Protein AF-A0A7X6Q520-F1 (afdb_monomer_lite)

Foldseek 3Di:
DEEEDACQAPPDHCVVVVVVQVVCVVVVHDYYYDHHYPDHHSPPPVNVVVVVCCVVPVDPPDDDDDDPPPPDD

Sequence (73 aa):
LHLFHAAKDVEVDAKHSHIAQMAIENLEGDCTIDLVQGLVDSLDPALITQMRVRLETCIPLRILKEVQASSGQ

pLDDT: mean 86.64, std 13.6, range [40.72, 97.81]

Secondary structure (DSSP, 8-state):
-EEEEETT-SSS-THHHHHHHHHHHTTT---EEEEETT-S-TT-HHHHHHHHHHHHHTS--------------

Radius of gyration: 16.59 Å; chains: 1; bounding box: 39×31×41 Å

Structure (mmCIF, N/CA/C/O backbone):
data_AF-A0A7X6Q520-F1
#
_entry.id   AF-A0A7X6Q520-F1
#
loop_
_atom_site.group_PDB
_atom_site.id
_atom_site.type_symbol
_atom_site.label_atom_id
_atom_site.label_alt_id
_atom_site.label_comp_id
_atom_site.label_asym_id
_atom_site.label_entity_id
_atom_site.label_seq_id
_atom_site.pdbx_PDB_ins_code
_atom_site.Cartn_x
_atom_site.Cartn_y
_atom_site.Cartn_z
_atom_site.occupancy
_atom_site.B_iso_or_equiv
_atom_site.auth_seq_id
_atom_site.auth_comp_id
_atom_site.auth_asym_id
_atom_site.auth_atom_id
_atom_site.pdbx_PDB_model_num
ATOM 1 N N . LEU A 1 1 ? -5.434 3.040 7.236 1.00 88.69 1 LEU A N 1
ATOM 2 C CA . LEU A 1 1 ? -5.035 3.327 5.840 1.00 88.69 1 LEU A CA 1
ATOM 3 C C . LEU A 1 1 ? -4.390 2.071 5.266 1.00 88.69 1 LEU A C 1
ATOM 5 O O . LEU A 1 1 ? -3.754 1.343 6.017 1.00 88.69 1 LEU A O 1
ATOM 9 N N . HIS A 1 2 ? -4.549 1.794 3.975 1.00 90.50 2 HIS A N 1
ATOM 10 C CA . HIS A 1 2 ? -3.777 0.740 3.321 1.00 90.50 2 HIS A CA 1
ATOM 11 C C . HIS A 1 2 ? -3.133 1.298 2.052 1.00 90.50 2 HIS A C 1
ATOM 13 O O . HIS A 1 2 ? -3.828 1.899 1.235 1.00 90.50 2 HIS A O 1
ATOM 19 N N . LEU A 1 3 ? -1.814 1.153 1.935 1.00 93.12 3 LEU A N 1
ATOM 20 C CA . LEU A 1 3 ? -1.014 1.634 0.811 1.00 93.12 3 LEU A CA 1
ATOM 21 C C . LEU A 1 3 ? -0.673 0.469 -0.124 1.00 93.12 3 LEU A C 1
ATOM 23 O O . LEU A 1 3 ? -0.272 -0.595 0.342 1.00 93.12 3 LEU A O 1
ATOM 27 N N . PHE A 1 4 ? -0.771 0.696 -1.432 1.00 93.75 4 PHE A N 1
ATOM 28 C CA . PHE A 1 4 ? -0.275 -0.212 -2.468 1.00 93.75 4 PHE A CA 1
ATOM 29 C C . PHE A 1 4 ? 0.774 0.509 -3.296 1.00 93.75 4 PHE A C 1
ATOM 31 O O . PHE A 1 4 ? 0.549 1.650 -3.696 1.00 93.75 4 PHE A O 1
ATOM 38 N N . HIS A 1 5 ? 1.899 -0.151 -3.564 1.00 96.31 5 HIS A N 1
ATOM 39 C CA . HIS A 1 5 ? 2.953 0.422 -4.400 1.00 96.31 5 HIS A CA 1
ATOM 40 C C . HIS A 1 5 ? 3.712 -0.669 -5.155 1.00 96.31 5 HIS A C 1
ATOM 42 O O . HIS A 1 5 ? 4.023 -1.726 -4.596 1.00 96.31 5 HIS A O 1
ATOM 48 N N . ALA A 1 6 ? 4.057 -0.411 -6.413 1.00 96.31 6 ALA A N 1
ATOM 49 C CA . ALA A 1 6 ? 4.973 -1.257 -7.166 1.00 96.31 6 ALA A CA 1
ATOM 50 C C . ALA A 1 6 ? 6.405 -1.084 -6.631 1.00 96.31 6 ALA A C 1
ATOM 52 O O . ALA A 1 6 ? 6.946 0.015 -6.587 1.00 96.31 6 ALA A O 1
ATOM 53 N N . ALA A 1 7 ? 7.071 -2.168 -6.232 1.00 95.25 7 ALA A N 1
ATOM 54 C CA . ALA A 1 7 ? 8.371 -2.080 -5.557 1.00 95.25 7 ALA A CA 1
ATOM 55 C C . ALA A 1 7 ? 9.485 -1.448 -6.414 1.00 95.25 7 ALA A C 1
ATOM 57 O O . ALA A 1 7 ? 10.514 -1.045 -5.876 1.00 95.25 7 ALA A O 1
ATOM 58 N N . LYS A 1 8 ? 9.297 -1.392 -7.737 1.00 96.00 8 LYS A N 1
ATOM 59 C CA . LYS A 1 8 ? 10.223 -0.779 -8.696 1.00 96.00 8 LYS A CA 1
ATOM 60 C C . LYS A 1 8 ? 9.543 0.301 -9.535 1.00 96.00 8 LYS A C 1
ATOM 62 O O . LYS A 1 8 ? 9.873 0.436 -10.710 1.00 96.00 8 LYS A O 1
ATOM 67 N N . ASP A 1 9 ? 8.564 0.994 -8.958 1.00 96.62 9 ASP A N 1
ATOM 68 C CA . ASP A 1 9 ? 7.879 2.093 -9.631 1.00 96.62 9 ASP A CA 1
ATOM 69 C C . ASP A 1 9 ? 8.891 3.103 -10.194 1.00 96.62 9 ASP A C 1
ATOM 71 O O . ASP A 1 9 ? 9.777 3.574 -9.474 1.00 96.62 9 ASP A O 1
ATOM 75 N N . VAL A 1 10 ? 8.809 3.349 -11.502 1.00 95.25 10 VAL A N 1
ATOM 76 C CA . VAL A 1 10 ? 9.785 4.173 -12.232 1.00 95.25 10 VAL A CA 1
ATOM 77 C C . VAL A 1 10 ? 9.478 5.665 -12.163 1.00 95.25 10 VAL A C 1
ATOM 79 O O . VAL A 1 10 ? 10.378 6.470 -12.392 1.00 95.25 10 VAL A O 1
ATOM 82 N N . GLU A 1 11 ? 8.242 6.034 -11.826 1.00 96.12 11 GLU A N 1
ATOM 83 C CA . GLU A 1 11 ? 7.791 7.424 -11.738 1.00 96.12 11 GLU A CA 1
ATOM 84 C C . GLU A 1 11 ? 7.853 7.932 -10.291 1.00 96.12 11 GLU A C 1
ATOM 86 O O . GLU A 1 11 ? 8.288 9.056 -10.032 1.00 96.12 11 GLU A O 1
ATOM 91 N N . VAL A 1 12 ? 7.451 7.100 -9.324 1.00 95.56 12 VAL A N 1
ATOM 92 C CA . VAL A 1 12 ? 7.416 7.454 -7.899 1.00 95.56 12 VAL A CA 1
ATOM 93 C C . VAL A 1 12 ? 8.065 6.360 -7.063 1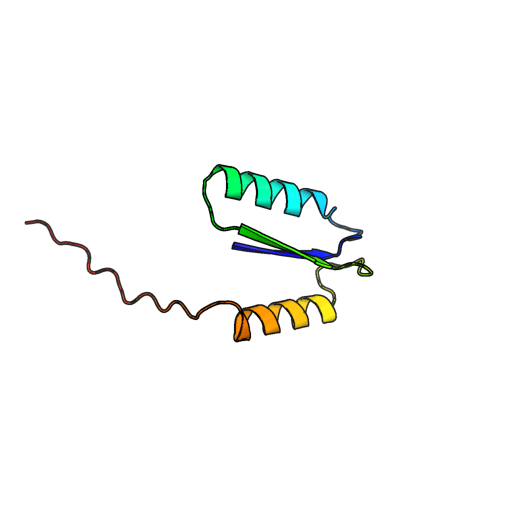.00 95.56 12 VAL A C 1
ATOM 95 O O . VAL A 1 12 ? 7.467 5.318 -6.830 1.00 95.56 12 VAL A O 1
ATOM 98 N N . ASP A 1 13 ? 9.248 6.628 -6.508 1.00 96.69 13 ASP A N 1
ATOM 99 C CA . ASP A 1 13 ? 9.960 5.670 -5.649 1.00 96.69 13 ASP A CA 1
ATOM 100 C C . ASP A 1 13 ? 9.080 5.182 -4.476 1.00 96.69 13 ASP A C 1
ATOM 102 O O . ASP A 1 13 ? 8.517 5.987 -3.720 1.00 96.69 13 ASP A O 1
ATOM 106 N N . ALA A 1 14 ? 9.008 3.858 -4.297 1.00 96.25 14 ALA A N 1
ATOM 107 C CA . ALA A 1 14 ? 8.261 3.187 -3.233 1.00 96.25 14 ALA A CA 1
ATOM 108 C C . ALA A 1 14 ? 8.677 3.618 -1.812 1.00 96.25 14 ALA A C 1
ATOM 110 O O . ALA A 1 14 ? 7.897 3.481 -0.863 1.00 96.25 14 ALA A O 1
ATOM 111 N N . LYS A 1 15 ? 9.873 4.199 -1.645 1.00 96.69 15 LYS A N 1
ATOM 112 C CA . LYS A 1 15 ? 10.325 4.821 -0.394 1.00 96.69 15 LYS A CA 1
ATOM 113 C C . LYS A 1 15 ? 9.334 5.862 0.126 1.00 96.69 15 LYS A C 1
ATOM 115 O O . LYS A 1 15 ? 9.178 5.976 1.340 1.00 96.69 15 LYS A O 1
ATOM 120 N N . HIS A 1 16 ? 8.647 6.600 -0.747 1.00 97.50 16 HIS A N 1
ATOM 121 C CA . HIS A 1 16 ? 7.650 7.584 -0.318 1.00 97.50 16 HIS A CA 1
ATOM 122 C C . HIS A 1 16 ? 6.486 6.928 0.429 1.00 97.50 16 HIS A C 1
ATOM 124 O O . HIS A 1 16 ? 6.088 7.415 1.486 1.00 97.50 16 HIS A O 1
ATOM 130 N N . SER A 1 17 ? 6.001 5.785 -0.058 1.00 96.75 17 SER A N 1
ATOM 131 C CA . SER A 1 17 ? 4.952 5.016 0.614 1.00 96.75 17 SER A CA 1
ATOM 132 C C . SER A 1 17 ? 5.433 4.427 1.939 1.00 96.75 17 SER A C 1
ATOM 134 O O . SER A 1 17 ? 4.681 4.417 2.911 1.00 96.75 17 SER A O 1
ATOM 136 N N . HIS A 1 18 ? 6.703 4.020 2.028 1.00 95.88 18 HIS A N 1
ATOM 137 C CA . HIS A 1 18 ? 7.284 3.586 3.300 1.00 95.88 18 HIS A CA 1
ATOM 138 C C . HIS A 1 18 ? 7.378 4.735 4.319 1.00 95.88 18 HIS A C 1
ATOM 140 O O . HIS A 1 18 ? 6.956 4.582 5.461 1.00 95.88 18 HIS A O 1
ATOM 146 N N . ILE A 1 19 ? 7.847 5.916 3.900 1.00 97.75 19 ILE A N 1
ATOM 147 C CA . ILE A 1 19 ? 7.889 7.115 4.755 1.00 97.75 19 ILE A CA 1
ATOM 148 C C . ILE A 1 19 ? 6.482 7.490 5.230 1.00 97.75 19 ILE A C 1
ATOM 150 O O . ILE A 1 19 ? 6.298 7.802 6.405 1.00 97.75 19 ILE A O 1
ATOM 154 N N . ALA A 1 20 ? 5.490 7.454 4.337 1.00 97.19 20 ALA A N 1
ATOM 155 C CA . ALA A 1 20 ? 4.107 7.754 4.683 1.00 97.19 20 ALA A CA 1
ATOM 156 C C . ALA A 1 20 ? 3.557 6.770 5.727 1.00 97.19 20 ALA A C 1
ATOM 158 O O . ALA A 1 20 ? 2.942 7.201 6.700 1.00 97.19 20 ALA A O 1
ATOM 159 N N . GLN A 1 21 ? 3.817 5.469 5.565 1.00 97.31 21 GLN A N 1
ATOM 160 C CA . GLN A 1 21 ? 3.408 4.458 6.539 1.00 97.31 21 GLN A CA 1
ATOM 161 C C . GLN A 1 21 ? 4.064 4.694 7.905 1.00 97.31 21 GLN A C 1
ATOM 163 O O . GLN A 1 21 ? 3.340 4.782 8.894 1.00 97.31 21 GLN A O 1
ATOM 168 N N . MET A 1 22 ? 5.380 4.924 7.961 1.00 96.88 22 MET A N 1
ATOM 169 C CA . MET A 1 22 ? 6.071 5.253 9.215 1.00 96.88 22 MET A CA 1
ATOM 170 C C . MET A 1 22 ? 5.515 6.523 9.874 1.00 96.88 22 MET A C 1
ATOM 172 O O . MET A 1 22 ? 5.361 6.586 11.092 1.00 96.88 22 MET A O 1
ATOM 176 N N . ALA A 1 23 ? 5.208 7.557 9.084 1.00 97.81 23 ALA A N 1
ATOM 177 C CA . ALA A 1 23 ? 4.639 8.797 9.601 1.00 97.81 23 ALA A CA 1
ATOM 178 C C . ALA A 1 23 ? 3.254 8.578 10.229 1.00 97.81 23 ALA A C 1
ATOM 180 O O . ALA A 1 23 ? 2.961 9.176 11.260 1.00 97.81 23 ALA A O 1
ATOM 181 N N . ILE A 1 24 ? 2.422 7.713 9.643 1.00 97.56 24 ILE A N 1
ATOM 182 C CA . ILE A 1 24 ? 1.100 7.380 10.189 1.00 97.56 24 ILE A CA 1
ATOM 183 C C . ILE A 1 24 ? 1.226 6.507 11.442 1.00 97.56 24 ILE A C 1
ATOM 185 O O . ILE A 1 24 ? 0.523 6.757 12.417 1.00 97.56 24 ILE A O 1
ATOM 189 N N . GLU A 1 25 ? 2.142 5.538 11.453 1.00 95.81 25 GLU A N 1
ATOM 190 C CA . GLU A 1 25 ? 2.413 4.711 12.637 1.00 95.81 25 GLU A CA 1
ATOM 191 C C . GLU A 1 25 ? 2.890 5.548 13.828 1.00 95.81 25 GLU A C 1
ATOM 193 O O . GLU A 1 25 ? 2.449 5.325 14.953 1.00 95.81 25 GLU A O 1
ATOM 198 N N . ASN A 1 26 ? 3.721 6.567 13.588 1.00 97.12 26 ASN A N 1
ATOM 199 C CA . ASN A 1 26 ? 4.155 7.510 14.626 1.00 97.12 26 ASN A CA 1
ATOM 200 C C . ASN A 1 26 ? 3.007 8.347 15.216 1.00 97.12 26 ASN A C 1
ATOM 202 O O . ASN A 1 26 ? 3.165 8.925 16.289 1.00 97.12 26 ASN A O 1
ATOM 206 N N . LEU A 1 27 ? 1.867 8.429 14.527 1.00 97.56 27 LEU A N 1
ATOM 207 C CA . LEU A 1 27 ? 0.635 9.047 15.025 1.00 97.56 27 LEU A CA 1
ATOM 208 C C . LEU A 1 27 ? -0.299 8.024 15.691 1.00 97.56 27 LEU A C 1
ATOM 210 O O . LEU A 1 27 ? -1.477 8.319 15.884 1.00 97.56 27 LEU A O 1
ATOM 214 N N . GLU A 1 28 ? 0.199 6.816 15.979 1.00 95.50 28 GLU A N 1
ATOM 215 C CA . GLU A 1 28 ? -0.586 5.662 16.440 1.00 95.50 28 GLU A CA 1
ATOM 216 C C . GLU A 1 28 ? -1.732 5.300 15.474 1.00 95.50 28 GLU A C 1
ATOM 218 O O . GLU A 1 28 ? -2.734 4.685 15.844 1.00 95.50 28 GLU A O 1
ATOM 223 N N . GLY A 1 29 ? -1.598 5.696 14.205 1.00 92.56 29 GLY A N 1
ATOM 224 C CA . GLY A 1 29 ? -2.558 5.397 13.160 1.00 92.56 29 GLY A CA 1
ATOM 225 C C . GLY A 1 29 ? -2.373 3.982 12.622 1.00 92.56 29 GLY A C 1
ATOM 226 O O . GLY A 1 29 ? -1.258 3.533 12.370 1.00 92.56 29 GLY A O 1
ATOM 227 N N . ASP A 1 30 ? -3.484 3.292 12.371 1.00 90.38 30 ASP A N 1
ATOM 228 C CA . ASP A 1 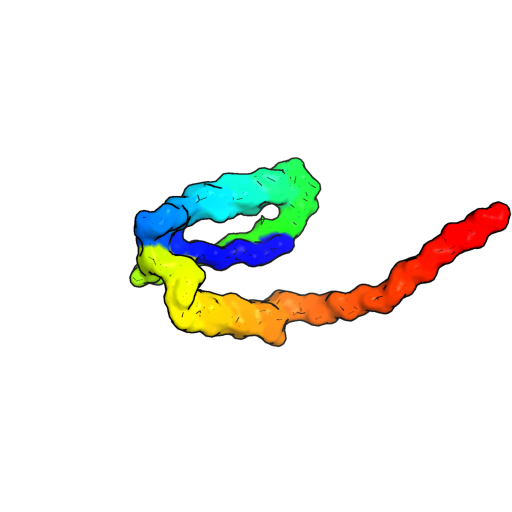30 ? -3.470 1.987 11.709 1.00 90.38 30 ASP A CA 1
ATOM 229 C C . ASP A 1 30 ? -3.148 2.164 10.216 1.00 90.38 30 ASP A C 1
ATOM 231 O O . ASP A 1 30 ? -3.978 2.663 9.441 1.00 90.38 30 ASP A O 1
ATOM 235 N N . CYS A 1 31 ? -1.929 1.801 9.808 1.00 92.50 31 CYS A N 1
ATOM 236 C CA . CYS A 1 31 ? -1.479 1.832 8.422 1.00 92.50 31 CYS A CA 1
ATOM 237 C C . CYS A 1 31 ? -0.724 0.559 8.049 1.00 92.50 31 CYS A C 1
ATOM 239 O O . CYS A 1 31 ? 0.246 0.181 8.690 1.00 92.50 31 CYS A O 1
ATOM 241 N N . THR A 1 32 ? -1.126 -0.062 6.945 1.00 90.56 32 THR A N 1
ATOM 242 C CA . THR A 1 32 ? -0.436 -1.223 6.366 1.00 90.56 32 THR A CA 1
ATOM 243 C C . THR A 1 32 ? -0.031 -0.929 4.926 1.00 90.56 32 THR A C 1
ATOM 245 O O . THR A 1 32 ? -0.651 -0.091 4.269 1.00 90.56 32 THR A O 1
ATOM 248 N N . ILE A 1 33 ? 0.993 -1.615 4.419 1.00 92.44 33 ILE A N 1
ATOM 249 C CA . ILE A 1 33 ? 1.520 -1.417 3.064 1.00 92.44 33 ILE A CA 1
ATOM 250 C C . ILE A 1 33 ? 1.757 -2.758 2.363 1.00 92.44 33 ILE A C 1
ATOM 252 O O . ILE A 1 33 ? 2.371 -3.656 2.936 1.00 92.44 33 ILE A O 1
ATOM 256 N N . ASP A 1 34 ? 1.306 -2.861 1.114 1.00 91.25 34 ASP A N 1
ATOM 257 C CA . ASP A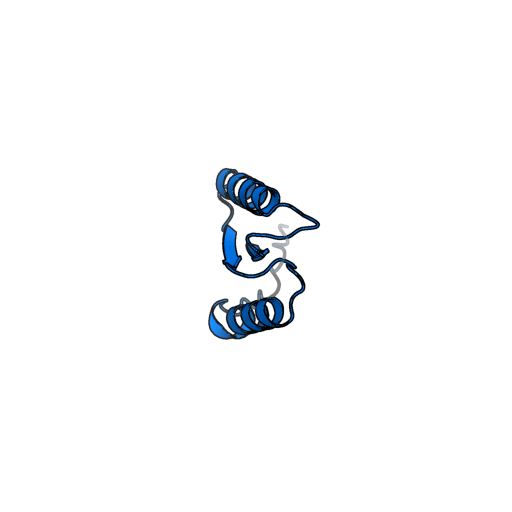 1 34 ? 1.648 -3.938 0.185 1.00 91.25 34 ASP A CA 1
ATOM 258 C C . ASP A 1 34 ? 2.645 -3.400 -0.860 1.00 91.25 34 ASP A C 1
ATOM 260 O O . ASP A 1 34 ? 2.312 -2.543 -1.684 1.00 91.25 34 ASP A O 1
ATOM 264 N N . LEU A 1 35 ? 3.880 -3.915 -0.829 1.00 93.12 35 LEU A N 1
ATOM 265 C CA . LEU A 1 35 ? 4.920 -3.636 -1.826 1.00 93.12 35 LEU A CA 1
ATOM 266 C C . LEU A 1 35 ? 5.008 -4.786 -2.825 1.00 93.12 35 LEU A C 1
ATOM 268 O O . LEU A 1 35 ? 5.537 -5.858 -2.511 1.00 93.12 35 LEU A O 1
ATOM 272 N N . VAL A 1 36 ? 4.512 -4.567 -4.040 1.00 91.50 36 VAL A N 1
ATOM 273 C CA . VAL A 1 36 ? 4.413 -5.637 -5.036 1.00 91.50 36 VAL A CA 1
ATOM 274 C C . VAL A 1 36 ? 5.691 -5.740 -5.852 1.00 91.50 36 VAL A C 1
ATOM 276 O O . VAL A 1 36 ? 6.087 -4.829 -6.578 1.00 91.50 36 VAL A O 1
ATOM 279 N N . GLN A 1 37 ? 6.354 -6.883 -5.708 1.00 92.19 37 GLN A N 1
ATOM 280 C CA . GLN A 1 37 ? 7.592 -7.197 -6.409 1.00 92.19 37 GLN A CA 1
ATOM 281 C C . GLN A 1 37 ? 7.324 -7.515 -7.881 1.00 92.19 37 GLN A C 1
ATOM 283 O O . GLN A 1 37 ? 6.314 -8.122 -8.224 1.00 92.19 37 GLN A O 1
ATOM 288 N N . GLY A 1 38 ? 8.264 -7.148 -8.753 1.00 90.75 38 GLY A N 1
ATOM 289 C CA . GLY A 1 38 ? 8.195 -7.463 -10.185 1.00 90.75 38 GLY A CA 1
ATOM 290 C C . GLY A 1 38 ? 7.345 -6.505 -11.023 1.00 90.75 38 GLY A C 1
ATOM 291 O O . GLY A 1 38 ? 7.339 -6.649 -12.241 1.00 90.75 38 GLY A O 1
ATOM 292 N N . LEU A 1 39 ? 6.701 -5.513 -10.403 1.00 92.69 39 LEU A N 1
ATOM 293 C CA . LEU A 1 39 ? 5.998 -4.430 -11.090 1.00 92.69 39 LEU A CA 1
ATOM 294 C C . LEU A 1 39 ? 6.809 -3.134 -11.057 1.00 92.69 39 LEU A C 1
ATOM 296 O O . LEU A 1 39 ? 7.560 -2.880 -10.110 1.00 92.69 39 LEU A O 1
ATOM 300 N N . VAL A 1 40 ? 6.626 -2.331 -12.102 1.00 95.50 40 VAL A N 1
ATOM 301 C CA . VAL A 1 40 ? 7.284 -1.029 -12.307 1.00 95.50 40 VAL A CA 1
ATOM 302 C C . VAL A 1 40 ? 6.297 0.135 -12.425 1.00 95.50 40 VAL A C 1
ATOM 304 O O . VAL A 1 40 ? 6.720 1.272 -12.585 1.00 95.50 40 VAL A O 1
ATOM 307 N N . ASP A 1 41 ? 4.997 -0.143 -12.358 1.00 94.25 41 ASP A N 1
ATOM 308 C CA . ASP A 1 41 ? 3.924 0.847 -12.420 1.00 94.25 41 ASP A CA 1
ATOM 309 C C . ASP A 1 41 ? 2.910 0.523 -11.319 1.00 94.25 41 ASP A C 1
ATOM 311 O O . ASP A 1 41 ? 2.352 -0.578 -11.278 1.00 94.25 41 ASP A O 1
ATOM 315 N N . SER A 1 42 ? 2.686 1.462 -10.399 1.00 93.81 42 SER A N 1
ATOM 316 C CA . SER A 1 42 ? 1.701 1.288 -9.327 1.00 93.81 42 SER A CA 1
ATOM 317 C C . SER A 1 42 ? 0.244 1.345 -9.812 1.00 93.81 42 SER A C 1
ATOM 319 O O . SER A 1 42 ? -0.671 1.058 -9.038 1.00 93.81 42 SER A O 1
ATOM 321 N N . LEU A 1 43 ? 0.002 1.683 -11.080 1.00 92.50 43 LEU A N 1
ATOM 322 C CA . LEU A 1 43 ? -1.309 1.620 -11.728 1.00 92.50 43 LEU A CA 1
ATOM 323 C C . LEU A 1 43 ? -1.483 0.371 -12.604 1.00 92.50 43 LEU A C 1
ATOM 325 O O . LEU A 1 43 ? -2.488 0.254 -13.311 1.00 92.50 43 LEU A O 1
ATOM 329 N N . ASP A 1 44 ? -0.556 -0.590 -12.525 1.00 93.94 44 ASP A N 1
ATOM 330 C CA . ASP A 1 44 ? -0.677 -1.862 -13.232 1.00 93.94 44 ASP A CA 1
ATOM 331 C C . ASP A 1 44 ? -2.007 -2.572 -12.873 1.00 93.94 44 ASP A C 1
ATOM 333 O O . ASP A 1 44 ? -2.369 -2.685 -11.690 1.00 93.94 44 ASP A O 1
ATOM 337 N N . PRO A 1 45 ? -2.757 -3.091 -13.865 1.00 93.44 45 PRO A N 1
ATOM 338 C CA . PRO A 1 45 ? -4.031 -3.771 -13.631 1.00 93.44 45 PRO A CA 1
ATOM 339 C C . PRO A 1 45 ? -3.976 -4.934 -12.628 1.00 93.44 45 PRO A C 1
ATOM 341 O O . PRO A 1 45 ? -4.978 -5.209 -11.956 1.00 93.44 45 PRO A O 1
ATOM 344 N N . ALA A 1 46 ? -2.840 -5.627 -12.507 1.00 90.12 46 ALA A N 1
ATOM 345 C CA . ALA A 1 46 ? -2.648 -6.694 -11.530 1.00 90.12 46 ALA A CA 1
ATOM 346 C C . ALA A 1 46 ? -2.669 -6.145 -10.096 1.00 90.12 46 ALA A C 1
ATOM 348 O O . ALA A 1 46 ? -3.343 -6.712 -9.231 1.00 90.12 46 ALA A O 1
ATOM 349 N N . LEU A 1 47 ? -2.016 -5.002 -9.861 1.00 90.56 47 LEU A N 1
ATOM 350 C CA . LEU A 1 47 ? -2.004 -4.336 -8.560 1.00 90.56 47 LEU A CA 1
ATOM 351 C C . LEU A 1 47 ? -3.394 -3.795 -8.200 1.00 90.56 47 LEU A C 1
ATOM 353 O O . LEU A 1 47 ? -3.878 -4.019 -7.090 1.00 90.56 47 LEU A O 1
ATOM 357 N N . ILE A 1 48 ? -4.089 -3.173 -9.158 1.00 91.00 48 ILE A N 1
ATOM 358 C CA . ILE A 1 48 ? -5.476 -2.706 -8.978 1.00 91.00 48 ILE A CA 1
ATOM 359 C C . ILE A 1 48 ? -6.408 -3.879 -8.638 1.00 91.00 48 ILE A C 1
ATOM 361 O O . ILE A 1 48 ? -7.278 -3.769 -7.769 1.00 91.00 48 ILE A O 1
ATOM 365 N N . THR A 1 49 ? -6.226 -5.024 -9.298 1.00 91.75 49 THR A N 1
ATOM 366 C CA . THR A 1 49 ? -7.006 -6.237 -9.019 1.00 91.75 49 THR A CA 1
ATOM 367 C C . THR A 1 49 ? -6.752 -6.747 -7.604 1.00 91.75 49 THR A C 1
ATOM 369 O O . THR A 1 49 ? -7.710 -7.051 -6.892 1.00 91.75 49 THR A O 1
ATOM 372 N N . GLN A 1 50 ? -5.492 -6.787 -7.164 1.00 87.75 50 GLN A N 1
ATOM 373 C CA . GLN A 1 50 ? -5.141 -7.164 -5.795 1.00 87.75 50 GLN A CA 1
ATOM 374 C C . GLN A 1 50 ? -5.746 -6.198 -4.766 1.00 87.75 50 GLN A C 1
ATOM 376 O O . GLN A 1 50 ? -6.310 -6.647 -3.765 1.00 87.75 50 GLN A O 1
ATOM 381 N N . MET A 1 51 ? -5.703 -4.889 -5.035 1.00 88.69 51 MET A N 1
ATOM 382 C CA . MET A 1 51 ? -6.344 -3.878 -4.193 1.00 88.69 51 MET A CA 1
ATOM 383 C C . MET A 1 51 ? -7.842 -4.145 -4.042 1.00 88.69 51 MET A C 1
ATOM 385 O O . MET A 1 51 ? -8.344 -4.179 -2.919 1.00 88.69 51 MET A O 1
ATOM 389 N N . ARG A 1 52 ? -8.552 -4.389 -5.150 1.00 89.81 52 ARG A N 1
ATOM 390 C CA . ARG A 1 52 ? -9.986 -4.706 -5.117 1.00 89.81 52 ARG A CA 1
ATOM 391 C C . ARG A 1 52 ? -10.273 -5.945 -4.266 1.00 89.81 52 ARG A C 1
ATOM 393 O O . ARG A 1 52 ? -11.123 -5.879 -3.385 1.00 89.81 52 ARG A O 1
ATOM 400 N N . VAL A 1 53 ? -9.527 -7.035 -4.465 1.00 90.06 53 VAL A N 1
ATOM 401 C CA . VAL A 1 53 ? -9.704 -8.272 -3.684 1.00 90.06 53 VAL A CA 1
ATOM 402 C C . VAL A 1 53 ? -9.528 -8.010 -2.189 1.00 90.06 53 VAL A C 1
ATOM 404 O O . VAL A 1 53 ? -10.336 -8.474 -1.385 1.00 90.06 53 VAL A O 1
ATOM 407 N N . ARG A 1 54 ? -8.512 -7.237 -1.787 1.00 86.94 54 ARG A N 1
ATOM 408 C CA . ARG A 1 54 ? -8.303 -6.900 -0.371 1.00 86.94 54 ARG A CA 1
ATOM 409 C C . ARG A 1 54 ? -9.425 -6.041 0.202 1.00 86.94 54 ARG A C 1
ATOM 411 O O . ARG A 1 54 ? -9.838 -6.290 1.333 1.00 86.94 54 ARG A O 1
ATOM 418 N N . LEU A 1 55 ? -9.933 -5.070 -0.556 1.00 84.88 55 LEU A N 1
ATOM 419 C CA . LEU A 1 55 ? -11.082 -4.262 -0.136 1.00 84.88 55 LEU A CA 1
ATOM 420 C C . LEU A 1 55 ? -12.329 -5.126 0.088 1.00 84.88 55 LEU A C 1
ATOM 422 O O . LEU A 1 55 ? -13.052 -4.908 1.053 1.00 84.88 55 LEU A O 1
ATOM 426 N N . GLU A 1 56 ? -12.555 -6.118 -0.771 1.00 86.50 56 GLU A N 1
ATOM 427 C CA . GLU A 1 56 ? -13.730 -6.993 -0.711 1.00 86.50 56 GLU A CA 1
ATOM 428 C C . GLU A 1 56 ? -13.624 -8.091 0.360 1.00 86.50 56 GLU A C 1
ATOM 430 O O . GLU A 1 56 ? -14.647 -8.542 0.872 1.00 86.50 56 GLU A O 1
ATOM 435 N N . THR A 1 57 ? -12.409 -8.543 0.697 1.00 85.62 57 THR A N 1
ATOM 436 C CA . THR A 1 57 ? -12.210 -9.762 1.510 1.00 85.62 57 THR A CA 1
ATOM 437 C C . THR A 1 57 ? -11.46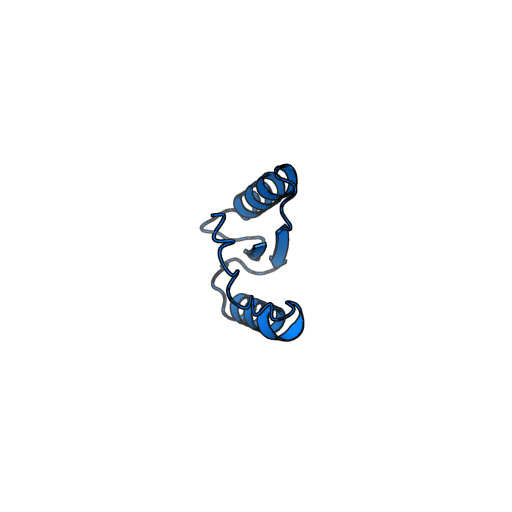6 -9.549 2.824 1.00 85.62 57 THR A C 1
ATOM 439 O O . THR A 1 57 ? -11.664 -10.316 3.764 1.00 85.62 57 THR A O 1
ATOM 442 N N . CYS A 1 58 ? -10.607 -8.533 2.915 1.00 80.00 58 CYS A N 1
ATOM 443 C CA . CYS A 1 58 ? -9.714 -8.338 4.059 1.00 80.00 58 CYS A CA 1
ATOM 444 C C . CYS A 1 58 ? -10.084 -7.128 4.915 1.00 80.00 58 CYS A C 1
ATOM 446 O O . CYS A 1 58 ? -9.678 -7.070 6.074 1.00 80.00 58 CYS A O 1
ATOM 448 N N . ILE A 1 59 ? -10.824 -6.159 4.371 1.00 72.19 59 ILE A N 1
ATOM 449 C CA . ILE A 1 59 ? -11.266 -4.991 5.134 1.00 72.19 59 ILE A CA 1
ATOM 450 C C . ILE A 1 59 ? -12.690 -5.242 5.638 1.00 72.19 59 ILE A C 1
ATOM 452 O O . ILE A 1 59 ? -13.612 -5.345 4.829 1.00 72.19 59 ILE A O 1
ATOM 456 N N . PRO A 1 60 ? -12.909 -5.324 6.965 1.00 69.69 60 PRO A N 1
ATOM 457 C CA . PRO A 1 60 ? -14.254 -5.411 7.506 1.00 69.69 60 PRO A CA 1
ATOM 458 C C . PRO A 1 60 ? -15.037 -4.173 7.080 1.00 69.69 60 PRO A C 1
ATOM 460 O O . PRO A 1 60 ? -14.615 -3.046 7.354 1.00 69.69 60 PRO A O 1
ATOM 463 N N . LEU A 1 61 ? -16.185 -4.378 6.439 1.00 66.88 61 LEU A N 1
ATOM 464 C CA . LEU A 1 61 ? -17.092 -3.295 6.087 1.00 66.88 61 LEU A CA 1
ATOM 465 C C . LEU A 1 61 ? -17.521 -2.568 7.375 1.00 66.88 61 LEU A C 1
ATOM 467 O O . LEU A 1 61 ? -18.370 -3.052 8.124 1.00 66.88 61 LEU A O 1
ATOM 471 N N . ARG A 1 62 ? -16.931 -1.404 7.662 1.00 63.03 62 ARG A N 1
ATOM 472 C CA . ARG A 1 62 ? -17.389 -0.536 8.752 1.00 63.03 62 ARG A CA 1
ATOM 473 C C . ARG A 1 62 ? -18.421 0.433 8.208 1.00 63.03 62 ARG A C 1
ATOM 475 O O . ARG A 1 62 ? -18.084 1.484 7.674 1.00 63.03 62 ARG A 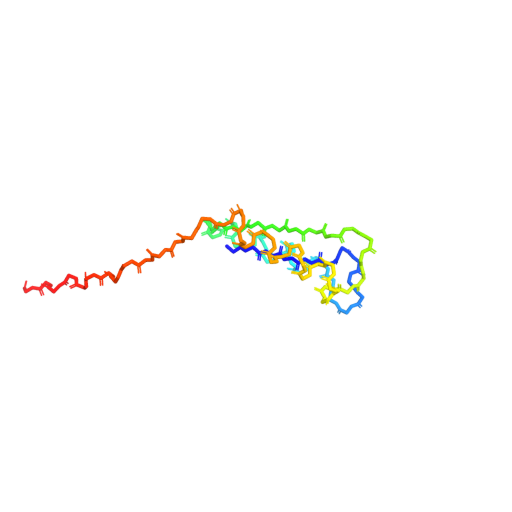O 1
ATOM 482 N N . ILE A 1 63 ? -19.690 0.082 8.384 1.00 68.31 63 ILE A N 1
ATOM 483 C CA . ILE A 1 63 ? -20.788 1.038 8.260 1.00 68.31 63 ILE A CA 1
ATOM 484 C C . ILE A 1 63 ? -20.899 1.757 9.603 1.00 68.31 63 ILE A C 1
ATOM 486 O O . ILE A 1 63 ? -21.406 1.200 10.578 1.00 68.31 63 ILE A O 1
ATOM 490 N N . LEU A 1 64 ? -20.401 2.989 9.669 1.00 56.62 64 LEU A N 1
ATOM 491 C CA . LEU A 1 64 ? -20.669 3.863 10.805 1.00 56.62 64 LEU A CA 1
ATOM 492 C C . LEU A 1 64 ? -22.107 4.367 10.666 1.00 56.62 64 LEU A C 1
ATOM 494 O O . LEU A 1 64 ? -22.419 5.127 9.752 1.00 56.62 64 LEU A O 1
ATOM 498 N N . LYS A 1 65 ? -22.999 3.913 11.551 1.00 61.09 65 LYS A N 1
ATOM 499 C CA . LYS A 1 65 ? -24.280 4.599 11.752 1.00 61.09 65 LYS A CA 1
ATOM 500 C C . LYS A 1 65 ? -23.973 5.976 12.337 1.00 61.09 65 LYS A C 1
ATOM 502 O O . LYS A 1 65 ? -23.058 6.088 13.150 1.00 61.09 65 LYS A O 1
ATOM 507 N N . GLU A 1 66 ? -24.701 6.993 11.884 1.00 65.75 66 GLU A N 1
ATOM 508 C CA . GLU A 1 66 ? -24.516 8.388 12.290 1.00 65.75 66 GLU A CA 1
ATOM 509 C C . GLU A 1 66 ? -24.260 8.514 13.797 1.00 65.75 66 GLU A C 1
ATOM 511 O O . GLU A 1 66 ? -25.003 7.976 14.623 1.00 65.75 66 GLU A O 1
ATOM 516 N N . VAL A 1 67 ? -23.194 9.233 14.150 1.00 67.31 67 VAL A N 1
ATOM 517 C CA . VAL A 1 67 ? -22.952 9.638 15.533 1.00 67.31 67 VAL A CA 1
ATOM 518 C C . VAL A 1 67 ? -24.025 10.666 15.868 1.00 67.31 67 VAL A C 1
ATOM 520 O O . VAL A 1 67 ? -24.011 11.772 15.328 1.00 67.31 67 VAL A O 1
ATOM 523 N N . GLN A 1 68 ? -24.972 10.309 16.737 1.00 59.91 68 GLN A N 1
ATOM 524 C CA . GLN A 1 68 ? -25.896 11.292 17.289 1.00 59.91 68 GLN A CA 1
ATOM 525 C C . GLN A 1 68 ? -25.069 12.314 18.064 1.00 59.91 68 GLN A C 1
ATOM 527 O O . GLN A 1 68 ? -24.461 11.984 19.082 1.00 59.91 68 GLN A O 1
ATOM 532 N N . ALA A 1 69 ? -25.017 13.546 17.556 1.00 57.41 69 ALA A N 1
ATO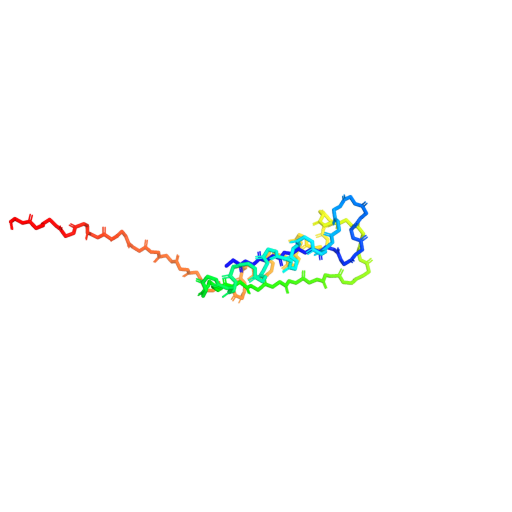M 533 C CA . ALA A 1 69 ? -24.437 14.656 18.286 1.00 57.41 69 ALA A CA 1
ATOM 534 C C . ALA A 1 69 ? -25.157 14.749 19.636 1.00 57.41 69 ALA A C 1
ATOM 536 O O . ALA A 1 69 ? -26.367 14.988 19.691 1.00 57.41 69 ALA A O 1
ATOM 537 N N . SER A 1 70 ? -24.421 14.515 20.723 1.00 59.69 70 SER A N 1
ATOM 538 C CA . SER A 1 70 ? -24.900 14.752 22.077 1.00 59.69 70 SER A CA 1
ATOM 539 C C . SER A 1 70 ? -25.263 16.228 22.185 1.00 59.69 70 SER A C 1
ATOM 541 O O . SER A 1 70 ? -24.395 17.087 22.332 1.00 59.69 70 SER A O 1
ATOM 543 N N . SER A 1 71 ? -26.556 16.512 22.054 1.00 55.28 71 SER A N 1
ATOM 544 C CA . SER A 1 71 ? -27.137 17.820 22.315 1.00 55.28 71 SER A CA 1
ATOM 545 C C . SER A 1 71 ? -27.134 18.001 23.829 1.00 55.28 71 SER A C 1
ATOM 547 O O . SER A 1 71 ? -28.090 17.635 24.507 1.00 55.28 71 SER A O 1
ATOM 549 N N . GLY A 1 72 ? -26.004 18.464 24.364 1.00 60.09 72 GLY A N 1
ATOM 550 C CA . GLY A 1 72 ? -25.922 18.941 25.737 1.00 60.09 72 GLY A CA 1
ATOM 551 C C . GLY A 1 72 ? -26.759 20.209 25.859 1.00 60.09 72 GLY A C 1
ATOM 552 O O . GLY A 1 72 ? -26.417 21.221 25.247 1.00 60.09 72 GLY A O 1
ATOM 553 N N . GLN A 1 73 ? -27.875 20.100 26.581 1.00 40.72 73 GLN A N 1
ATOM 554 C CA . GLN A 1 73 ? -28.586 21.230 27.182 1.00 40.72 73 GLN A CA 1
ATOM 555 C C . GLN A 1 73 ? -27.818 21.747 28.396 1.00 40.72 73 GLN A C 1
ATOM 557 O O . GLN A 1 73 ? -27.172 20.913 29.074 1.00 40.72 73 GLN A O 1
#